Protein AF-A0A656JIP3-F1 (afdb_monomer)

Organism: NCBI:txid1194405

Structure (mmCIF, N/CA/C/O backbone):
data_AF-A0A656JIP3-F1
#
_entry.id   AF-A0A656JIP3-F1
#
loop_
_atom_site.group_PDB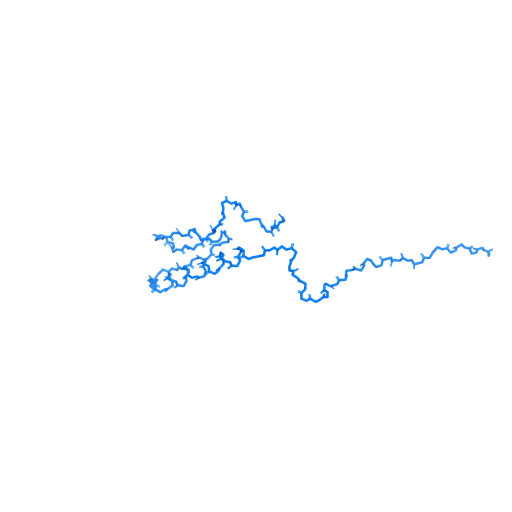
_atom_site.id
_atom_site.type_symbol
_atom_site.label_atom_id
_atom_site.label_alt_id
_atom_site.label_comp_id
_atom_site.label_asym_id
_atom_site.label_entity_id
_atom_site.label_seq_id
_atom_site.pdbx_PDB_ins_code
_atom_site.Cartn_x
_atom_site.Cartn_y
_atom_site.Cartn_z
_atom_site.occupancy
_atom_site.B_iso_or_equiv
_atom_site.auth_seq_id
_atom_site.auth_comp_id
_atom_site.auth_asym_id
_atom_site.auth_atom_id
_atom_site.pdbx_PDB_model_num
ATOM 1 N N . MET A 1 1 ? 5.324 -32.372 -69.425 1.00 46.47 1 MET A N 1
ATOM 2 C CA . MET A 1 1 ? 6.630 -32.150 -68.768 1.00 46.47 1 MET A CA 1
ATOM 3 C C . MET A 1 1 ? 7.071 -30.710 -68.979 1.00 46.47 1 MET A C 1
ATOM 5 O O . MET A 1 1 ? 7.531 -30.387 -70.065 1.00 46.47 1 MET A O 1
ATOM 9 N N . ARG A 1 2 ? 6.889 -29.862 -67.961 1.00 41.56 2 ARG A N 1
ATOM 10 C CA . ARG A 1 2 ? 7.670 -28.644 -67.691 1.00 41.56 2 ARG A CA 1
ATOM 11 C C . ARG A 1 2 ? 7.632 -28.443 -66.173 1.00 41.56 2 ARG A C 1
ATOM 13 O O . ARG A 1 2 ? 6.550 -28.294 -65.617 1.00 41.56 2 ARG A O 1
ATOM 20 N N . ASN A 1 3 ? 8.800 -28.531 -65.541 1.00 42.12 3 ASN A N 1
ATOM 21 C CA . ASN A 1 3 ? 9.032 -28.109 -64.165 1.00 42.12 3 ASN A CA 1
ATOM 22 C C . ASN A 1 3 ? 8.936 -26.584 -64.102 1.00 42.12 3 ASN A C 1
ATOM 24 O O . ASN A 1 3 ? 9.625 -25.909 -64.866 1.00 42.12 3 ASN A O 1
ATOM 28 N N . ILE A 1 4 ? 8.161 -26.063 -63.156 1.00 56.03 4 ILE A N 1
ATOM 29 C CA . ILE A 1 4 ? 8.401 -24.748 -62.566 1.00 56.03 4 ILE A CA 1
ATOM 30 C C . ILE A 1 4 ? 8.329 -24.986 -61.062 1.00 56.03 4 ILE A C 1
ATOM 32 O O . ILE A 1 4 ? 7.261 -25.268 -60.524 1.00 56.03 4 ILE A O 1
ATOM 36 N N . GLY A 1 5 ? 9.503 -25.002 -60.434 1.00 48.91 5 GLY A N 1
ATOM 37 C CA . GLY A 1 5 ? 9.619 -24.955 -58.988 1.00 48.91 5 GLY A CA 1
ATOM 38 C C . GLY A 1 5 ? 9.194 -23.581 -58.491 1.00 48.91 5 GLY A C 1
ATOM 39 O O . GLY A 1 5 ? 9.444 -22.575 -59.152 1.00 48.91 5 GLY A O 1
ATOM 40 N N . MET A 1 6 ? 8.546 -23.563 -57.337 1.00 46.53 6 MET A N 1
ATOM 41 C CA . MET A 1 6 ? 8.607 -22.437 -56.422 1.00 46.53 6 MET A CA 1
ATOM 42 C C . MET A 1 6 ? 8.627 -23.033 -55.027 1.00 46.53 6 MET A C 1
ATOM 44 O O . MET A 1 6 ? 7.746 -23.805 -54.642 1.00 46.53 6 MET A O 1
ATOM 48 N N . ASP A 1 7 ? 9.741 -22.761 -54.375 1.00 46.16 7 ASP A N 1
ATOM 49 C CA . ASP A 1 7 ? 10.223 -23.416 -53.187 1.00 46.16 7 ASP A CA 1
ATOM 50 C C . ASP A 1 7 ? 9.322 -23.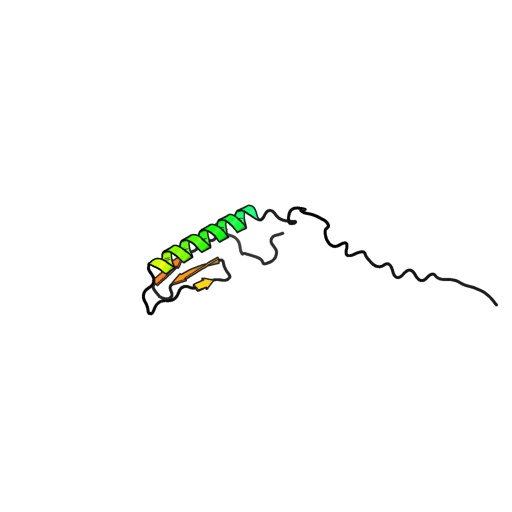169 -51.978 1.00 46.16 7 ASP A C 1
ATOM 52 O O . ASP A 1 7 ? 8.731 -22.108 -51.772 1.00 46.16 7 ASP A O 1
ATOM 56 N N . MET A 1 8 ? 9.225 -24.223 -51.181 1.00 55.25 8 MET A N 1
ATOM 57 C CA . MET A 1 8 ? 8.661 -24.230 -49.850 1.00 55.25 8 MET A CA 1
ATOM 58 C C . MET A 1 8 ? 9.656 -23.536 -48.913 1.00 55.25 8 MET A C 1
ATOM 60 O O . MET A 1 8 ? 10.518 -24.191 -48.342 1.00 55.25 8 MET A O 1
ATOM 64 N N . GLU A 1 9 ? 9.529 -22.225 -48.735 1.00 44.94 9 GLU A N 1
ATOM 65 C CA . GLU A 1 9 ? 10.136 -21.514 -47.605 1.00 44.94 9 GLU A CA 1
ATOM 66 C C . GLU A 1 9 ? 9.035 -20.796 -46.833 1.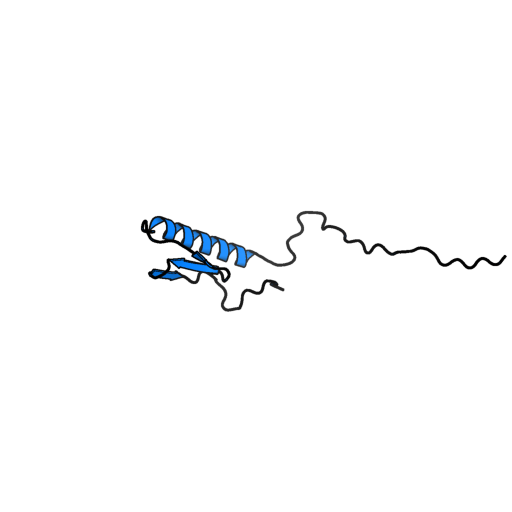00 44.94 9 GLU A C 1
ATOM 68 O O . GLU A 1 9 ? 8.812 -19.590 -46.925 1.00 44.94 9 GLU A O 1
ATOM 73 N N . THR A 1 10 ? 8.310 -21.583 -46.038 1.00 52.09 10 THR A N 1
ATOM 74 C CA . THR A 1 10 ? 7.641 -21.049 -44.857 1.00 52.09 10 THR A CA 1
ATOM 75 C C . THR A 1 10 ? 8.749 -20.575 -43.923 1.00 52.09 10 THR A C 1
ATOM 77 O O . THR A 1 10 ? 9.273 -21.360 -43.133 1.00 52.09 10 THR A O 1
ATOM 80 N N . THR A 1 11 ? 9.152 -19.311 -44.049 1.00 45.03 11 THR A N 1
ATOM 81 C CA . THR A 1 11 ? 10.040 -18.653 -43.092 1.00 45.03 11 THR A CA 1
ATOM 82 C C . THR A 1 11 ? 9.380 -18.733 -41.720 1.00 45.03 11 THR A C 1
ATOM 84 O O . THR A 1 11 ? 8.461 -17.978 -41.405 1.00 45.03 11 THR A O 1
ATOM 87 N N . GLN A 1 12 ? 9.832 -19.688 -40.908 1.00 48.97 12 GLN A N 1
ATOM 88 C CA . GLN A 1 12 ? 9.700 -19.623 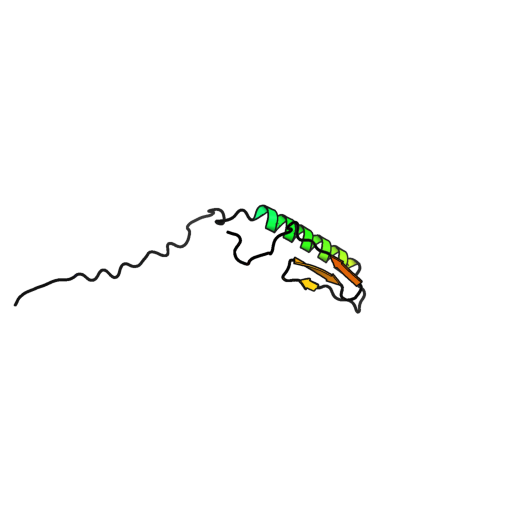-39.463 1.00 48.97 12 GLN A CA 1
ATOM 89 C C . GLN A 1 12 ? 10.430 -18.354 -39.027 1.00 48.97 12 GLN A C 1
ATOM 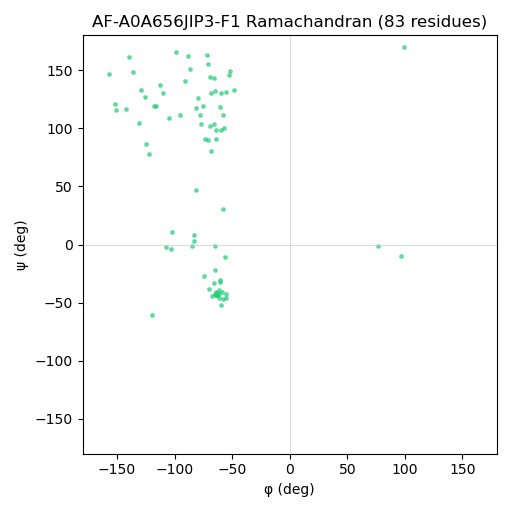91 O O . GLN A 1 12 ? 11.657 -18.341 -38.933 1.00 48.97 12 GLN A O 1
ATOM 96 N N . SER A 1 13 ? 9.679 -17.274 -38.800 1.00 47.03 13 SER A N 1
ATOM 97 C CA . SER A 1 13 ? 10.177 -16.168 -37.992 1.00 47.03 13 SER A CA 1
ATOM 98 C C . SER A 1 13 ? 10.533 -16.753 -36.635 1.00 47.03 13 SER A C 1
ATOM 100 O O . SER A 1 13 ? 9.683 -17.271 -35.914 1.00 47.03 13 SER A O 1
ATOM 102 N N . GLN A 1 14 ? 11.832 -16.766 -36.373 1.00 50.16 14 GLN A N 1
ATOM 103 C CA . GLN A 1 14 ? 12.435 -17.255 -35.154 1.00 50.16 14 GLN A CA 1
ATOM 104 C C . GLN A 1 14 ? 11.960 -16.372 -33.998 1.00 50.16 14 GLN A C 1
ATOM 106 O O . GLN A 1 14 ? 12.536 -15.313 -33.758 1.00 50.16 14 GLN A O 1
ATOM 111 N N . ASP A 1 15 ? 10.949 -16.821 -33.256 1.00 53.19 15 ASP A N 1
ATOM 112 C CA . ASP A 1 15 ? 10.821 -16.446 -31.848 1.00 53.19 15 ASP A CA 1
ATOM 113 C C . ASP A 1 15 ? 11.980 -17.120 -31.108 1.00 53.19 15 ASP A C 1
ATOM 115 O O . ASP A 1 15 ? 11.873 -18.208 -30.536 1.00 53.19 15 ASP A O 1
ATOM 119 N N . ALA A 1 16 ? 13.152 -16.494 -31.207 1.00 52.91 16 ALA A N 1
ATOM 120 C CA . ALA A 1 16 ? 14.271 -16.802 -30.347 1.00 52.91 16 ALA A CA 1
ATOM 121 C C . ALA A 1 16 ? 13.855 -16.398 -28.930 1.00 52.91 16 ALA A C 1
ATOM 123 O O . ALA A 1 16 ? 13.820 -15.215 -28.592 1.00 52.91 16 ALA A O 1
ATOM 124 N N . ALA A 1 17 ? 13.518 -17.391 -28.106 1.00 61.69 17 ALA A N 1
ATOM 125 C CA . ALA A 1 17 ? 13.429 -17.204 -26.667 1.00 61.69 17 ALA A CA 1
ATOM 126 C C . ALA A 1 17 ? 14.708 -16.488 -26.193 1.00 61.69 17 ALA A C 1
ATOM 128 O O . ALA A 1 17 ? 15.801 -16.893 -26.609 1.00 61.69 17 ALA A O 1
ATOM 129 N N . PRO A 1 18 ? 14.615 -15.430 -25.367 1.00 57.88 18 PRO A N 1
ATOM 130 C CA . PRO A 1 18 ? 15.806 -14.740 -24.910 1.00 57.88 18 PRO A CA 1
ATOM 131 C C . PRO A 1 18 ? 16.677 -15.725 -24.124 1.00 57.88 18 PRO A C 1
ATOM 133 O O . PRO A 1 18 ? 16.266 -16.310 -23.123 1.00 57.88 18 PRO A O 1
ATOM 136 N N . VAL A 1 19 ? 17.881 -15.943 -24.647 1.00 65.12 19 VAL A N 1
ATOM 137 C CA . VAL A 1 19 ? 18.948 -16.715 -24.020 1.00 65.12 19 VAL A CA 1
ATOM 138 C C . VAL A 1 19 ? 19.659 -15.799 -23.022 1.00 65.12 19 VAL A C 1
ATOM 140 O O . VAL A 1 19 ? 20.289 -14.825 -23.426 1.00 65.12 19 VAL A O 1
ATOM 143 N N . GLY A 1 20 ? 19.611 -16.154 -21.737 1.00 65.50 20 GLY A N 1
ATOM 144 C CA . GLY A 1 20 ? 20.508 -15.641 -20.692 1.00 65.50 20 GLY A CA 1
ATOM 145 C C . GLY A 1 20 ? 19.952 -14.522 -19.807 1.00 65.50 20 GLY A C 1
ATOM 146 O O . GLY A 1 20 ? 18.907 -13.951 -20.103 1.00 65.50 20 GLY A O 1
ATOM 147 N N . ASP A 1 21 ? 20.703 -14.224 -18.734 1.00 68.75 21 ASP A N 1
ATOM 148 C CA . ASP A 1 21 ? 20.540 -13.158 -17.715 1.00 68.75 21 ASP A CA 1
ATOM 149 C C . ASP A 1 21 ? 20.513 -11.719 -18.293 1.00 68.75 21 ASP A C 1
ATOM 151 O O . ASP A 1 21 ? 20.971 -10.759 -17.669 1.00 68.75 21 ASP A O 1
ATOM 155 N N . ALA A 1 22 ? 20.026 -11.539 -19.520 1.00 72.56 22 ALA A N 1
ATOM 156 C CA . ALA A 1 22 ? 19.844 -10.234 -20.119 1.00 72.56 22 ALA A CA 1
ATOM 157 C C . ALA A 1 22 ? 18.876 -9.412 -19.246 1.00 72.56 22 ALA A C 1
ATOM 159 O O . ALA A 1 22 ? 17.804 -9.913 -18.889 1.00 72.56 22 ALA A O 1
ATOM 160 N N . PRO A 1 23 ? 19.232 -8.162 -18.891 1.00 70.19 23 PRO A N 1
ATOM 161 C CA . PRO A 1 23 ? 18.342 -7.278 -18.157 1.00 70.19 23 PRO A CA 1
AT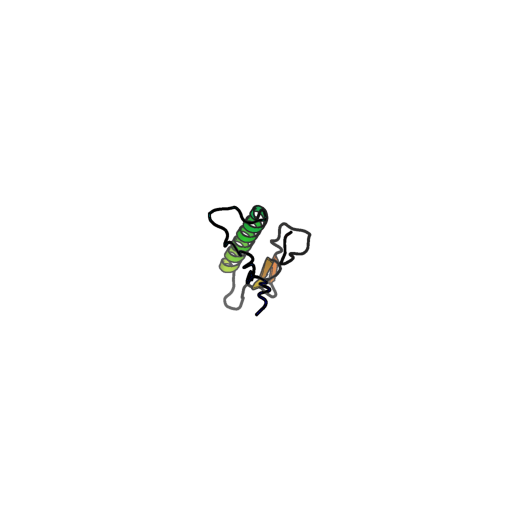OM 162 C C . PRO A 1 23 ? 16.990 -7.165 -18.858 1.00 70.19 23 PRO A C 1
ATOM 164 O O . PRO A 1 23 ? 16.919 -7.172 -20.091 1.00 70.19 23 PRO A O 1
ATOM 167 N N . LEU A 1 24 ? 15.925 -7.025 -18.067 1.00 67.94 24 LEU A N 1
ATOM 168 C CA . LEU A 1 24 ? 14.610 -6.691 -18.603 1.00 67.94 24 LEU A CA 1
ATOM 169 C C . LEU A 1 24 ? 14.720 -5.444 -19.498 1.00 67.94 24 LEU A C 1
ATOM 171 O O . LEU A 1 24 ? 15.550 -4.571 -19.233 1.00 67.94 24 LEU A O 1
ATOM 175 N N . PRO A 1 25 ? 13.876 -5.326 -20.538 1.00 75.44 25 PRO A N 1
ATOM 176 C CA . PRO A 1 25 ? 13.951 -4.223 -21.497 1.00 75.44 25 PRO A CA 1
ATOM 177 C C . PRO A 1 25 ? 13.658 -2.838 -20.887 1.00 75.44 25 PRO A C 1
ATOM 179 O O . PRO A 1 25 ? 13.731 -1.840 -21.59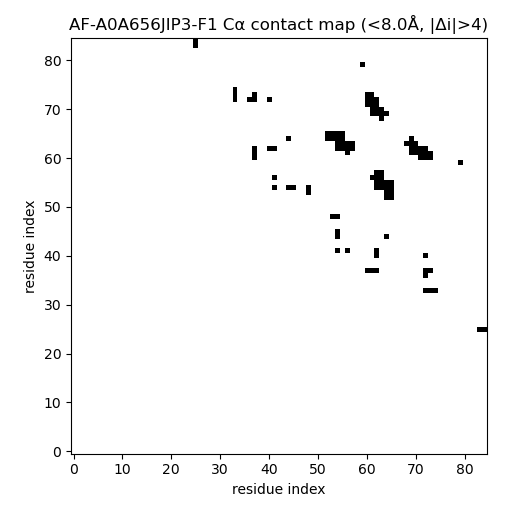6 1.00 75.44 25 PRO A O 1
ATOM 182 N N . PHE A 1 26 ? 13.348 -2.764 -19.590 1.00 72.50 26 PHE A N 1
ATOM 183 C CA . PHE A 1 26 ? 13.117 -1.538 -18.835 1.00 72.50 26 PHE A CA 1
ATOM 184 C C . PHE A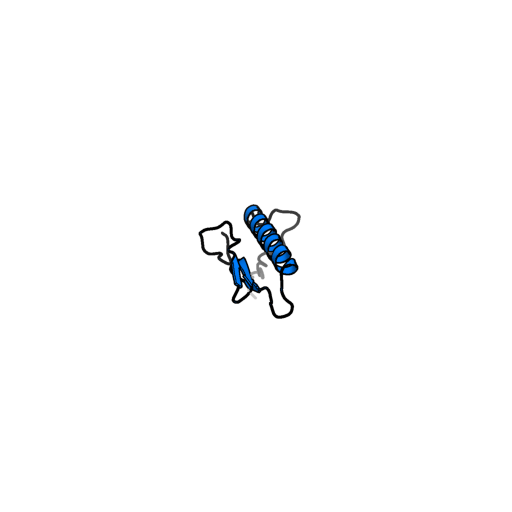 1 26 ? 13.814 -1.596 -17.463 1.00 72.50 26 PHE A C 1
ATOM 186 O O . PHE A 1 26 ? 13.936 -2.661 -16.852 1.00 72.50 26 PHE A O 1
ATOM 193 N N . ASP A 1 27 ? 14.250 -0.437 -16.954 1.00 79.06 27 ASP A N 1
ATOM 194 C CA . ASP A 1 27 ? 14.815 -0.316 -15.604 1.00 79.06 27 ASP A CA 1
ATOM 195 C C . ASP A 1 27 ? 13.698 -0.337 -14.549 1.00 79.06 27 ASP A C 1
ATOM 197 O O . ASP A 1 27 ? 12.990 0.646 -14.324 1.00 79.06 27 ASP A O 1
ATOM 201 N N . ALA A 1 28 ? 13.553 -1.476 -13.872 1.00 78.19 28 ALA A N 1
ATOM 202 C CA . ALA A 1 28 ? 12.545 -1.684 -12.836 1.00 78.19 28 ALA A CA 1
ATOM 203 C C . ALA A 1 28 ? 12.953 -1.152 -11.446 1.00 78.19 28 ALA A C 1
ATOM 205 O O . ALA A 1 28 ? 12.201 -1.332 -10.485 1.00 78.19 28 ALA A O 1
ATOM 206 N N . THR A 1 29 ? 14.119 -0.513 -11.283 1.00 82.50 29 THR A N 1
ATOM 207 C CA . THR A 1 29 ? 14.660 -0.140 -9.959 1.00 82.50 29 THR A CA 1
ATOM 208 C C . THR A 1 29 ? 13.688 0.707 -9.135 1.00 82.50 29 THR A C 1
ATOM 210 O O . THR A 1 29 ? 13.521 0.477 -7.935 1.00 82.50 29 THR A O 1
ATOM 213 N N . LEU A 1 30 ? 13.026 1.687 -9.757 1.00 78.62 30 LEU A N 1
ATOM 214 C CA . LEU A 1 30 ? 12.055 2.541 -9.063 1.00 78.62 30 LEU A CA 1
ATOM 215 C C . LEU A 1 30 ? 10.777 1.783 -8.694 1.00 78.62 30 LEU A C 1
ATOM 217 O O . LEU A 1 30 ? 10.271 1.963 -7.587 1.00 78.62 30 LEU A O 1
ATOM 221 N N . LEU A 1 31 ? 10.311 0.890 -9.570 1.00 78.25 31 LEU A N 1
ATOM 222 C CA . LEU A 1 31 ? 9.174 0.018 -9.286 1.00 78.25 31 LEU A CA 1
ATOM 223 C C . LEU A 1 31 ? 9.473 -0.892 -8.088 1.00 78.25 31 LEU A C 1
ATOM 225 O O . LEU A 1 31 ? 8.673 -0.968 -7.162 1.00 78.25 31 LEU A O 1
ATOM 229 N N . PHE A 1 32 ? 10.655 -1.513 -8.041 1.00 81.94 32 PHE A N 1
ATOM 230 C CA . PHE A 1 32 ? 11.063 -2.340 -6.902 1.00 81.94 32 PHE A CA 1
ATOM 231 C C . PHE A 1 32 ? 11.137 -1.551 -5.591 1.00 81.94 32 PHE A C 1
ATOM 233 O O . PHE A 1 32 ? 10.732 -2.072 -4.553 1.00 81.94 32 PHE A O 1
ATOM 240 N N . LYS A 1 33 ? 11.615 -0.301 -5.618 1.00 82.44 33 LYS A N 1
ATOM 241 C CA . LYS A 1 33 ? 11.609 0.573 -4.432 1.00 82.44 33 LYS A CA 1
ATOM 242 C C . LYS A 1 33 ? 10.185 0.888 -3.967 1.00 82.44 33 LYS A C 1
ATOM 244 O O . LYS A 1 33 ? 9.920 0.814 -2.770 1.00 82.44 33 LYS A O 1
ATOM 249 N N . ALA A 1 34 ? 9.277 1.194 -4.895 1.00 82.38 34 ALA A N 1
ATOM 250 C CA . ALA A 1 34 ? 7.873 1.447 -4.576 1.00 82.38 34 ALA A CA 1
ATOM 251 C C . ALA A 1 34 ? 7.187 0.198 -3.995 1.00 82.38 34 ALA A C 1
ATOM 253 O O . ALA A 1 34 ? 6.512 0.297 -2.976 1.00 82.38 34 ALA A O 1
ATOM 254 N N . LEU A 1 35 ? 7.432 -0.986 -4.569 1.00 86.94 35 LEU A N 1
A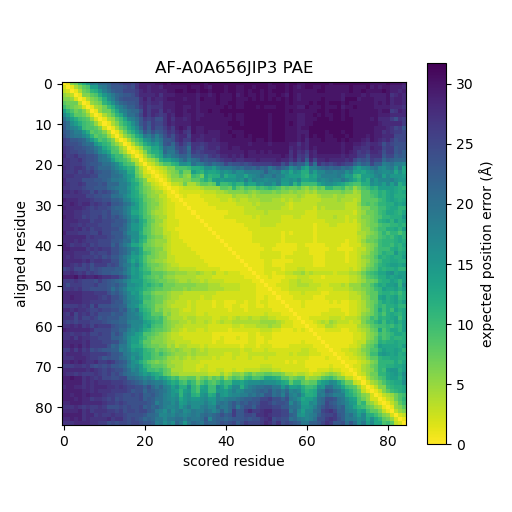TOM 255 C CA . LEU A 1 35 ? 6.897 -2.255 -4.063 1.00 86.94 35 LEU A CA 1
ATOM 256 C C . LEU A 1 35 ? 7.427 -2.601 -2.665 1.00 86.94 35 LEU A C 1
ATOM 258 O O . LEU A 1 35 ? 6.665 -3.049 -1.812 1.00 86.94 35 LEU A O 1
ATOM 262 N N . GLN A 1 36 ? 8.719 -2.372 -2.403 1.00 90.44 36 GLN A N 1
ATOM 263 C CA . GLN A 1 36 ? 9.295 -2.558 -1.066 1.00 90.44 36 GLN A CA 1
ATOM 264 C C . GLN A 1 36 ? 8.635 -1.633 -0.039 1.00 90.44 36 GLN A C 1
ATOM 266 O O . GLN A 1 36 ? 8.320 -2.072 1.065 1.00 90.44 36 GLN A O 1
ATOM 271 N N . TYR A 1 37 ? 8.400 -0.371 -0.407 1.00 90.50 37 TYR A N 1
ATOM 272 C CA . TYR A 1 37 ? 7.729 0.582 0.471 1.00 90.50 37 TYR A CA 1
ATOM 273 C C . TYR A 1 37 ? 6.254 0.218 0.704 1.00 90.50 37 TYR A C 1
ATOM 275 O O . TYR A 1 37 ? 5.817 0.201 1.852 1.00 90.50 37 TYR A O 1
ATOM 283 N N . GLN A 1 38 ? 5.515 -0.166 -0.346 1.00 92.00 38 GLN A N 1
ATOM 284 C CA . GLN A 1 38 ? 4.137 -0.663 -0.232 1.00 92.00 38 GLN A CA 1
ATOM 285 C C . GLN A 1 38 ? 4.047 -1.851 0.731 1.00 92.00 38 GLN A C 1
ATOM 287 O O . GLN A 1 38 ? 3.175 -1.877 1.599 1.00 92.00 38 GLN A O 1
ATOM 292 N N . LEU A 1 39 ? 4.964 -2.816 0.606 1.00 94.31 39 LEU A N 1
ATOM 293 C CA . LEU A 1 39 ? 5.014 -3.975 1.491 1.00 94.31 39 LEU A CA 1
ATOM 294 C C . LEU A 1 39 ? 5.300 -3.571 2.942 1.00 94.31 39 LEU A C 1
ATOM 296 O O . LEU A 1 39 ? 4.647 -4.086 3.846 1.00 94.31 39 LEU A O 1
ATOM 300 N N . LEU A 1 40 ? 6.249 -2.658 3.168 1.00 95.31 40 LEU A N 1
ATOM 301 C CA . LEU A 1 40 ? 6.586 -2.185 4.511 1.00 95.31 40 LEU A CA 1
ATOM 302 C C . LEU A 1 40 ? 5.370 -1.549 5.197 1.00 95.31 40 LEU A C 1
ATOM 304 O O . LEU A 1 40 ? 5.001 -1.977 6.287 1.00 95.31 40 LEU A O 1
ATOM 308 N N . VAL A 1 41 ? 4.712 -0.596 4.530 1.00 94.56 41 VAL A N 1
ATOM 309 C CA . VAL A 1 41 ? 3.508 0.075 5.053 1.00 94.56 41 VAL A CA 1
ATOM 310 C C . VAL A 1 41 ? 2.395 -0.936 5.330 1.00 94.56 41 VAL A C 1
ATOM 312 O O . VAL A 1 41 ? 1.726 -0.866 6.360 1.00 94.56 41 VAL A O 1
ATOM 315 N N . ALA A 1 42 ? 2.210 -1.913 4.440 1.00 96.62 42 ALA A N 1
ATOM 316 C CA . ALA A 1 42 ? 1.204 -2.946 4.633 1.00 96.62 42 ALA A CA 1
ATOM 317 C C . ALA A 1 42 ? 1.482 -3.815 5.866 1.00 96.62 42 ALA A C 1
ATOM 319 O O . ALA A 1 42 ? 0.557 -4.110 6.622 1.00 96.62 42 ALA A O 1
ATOM 320 N N . VAL A 1 43 ? 2.740 -4.200 6.097 1.00 97.56 43 VAL A N 1
ATOM 321 C CA . VAL A 1 43 ? 3.143 -4.963 7.290 1.00 97.56 43 VAL A CA 1
ATOM 322 C C . VAL A 1 43 ? 2.941 -4.144 8.564 1.00 97.56 43 VAL A C 1
ATOM 324 O O . VAL A 1 43 ? 2.421 -4.678 9.542 1.00 97.56 43 VAL A O 1
ATOM 327 N N . GLU A 1 44 ? 3.290 -2.857 8.554 1.00 95.94 44 GLU A N 1
ATOM 328 C CA . GLU A 1 44 ? 3.053 -1.961 9.692 1.00 95.94 44 GLU A CA 1
ATOM 329 C C . GLU A 1 44 ? 1.562 -1.897 10.046 1.00 95.94 44 GLU A C 1
ATOM 331 O O . GLU A 1 44 ? 1.192 -2.111 11.199 1.00 95.94 44 GLU A O 1
ATOM 336 N N . TYR A 1 45 ? 0.682 -1.722 9.059 1.00 97.00 45 TYR A N 1
ATOM 337 C CA . TYR A 1 45 ? -0.761 -1.726 9.311 1.00 97.00 45 TYR A CA 1
ATOM 338 C C . TYR A 1 45 ? -1.287 -3.083 9.770 1.00 97.00 45 TYR A C 1
ATOM 340 O O . TYR A 1 45 ? -2.190 -3.119 10.604 1.00 97.00 45 TYR A O 1
ATOM 348 N N . CYS A 1 46 ? -0.707 -4.193 9.305 1.00 96.69 46 CYS A N 1
ATOM 349 C CA . CYS A 1 46 ? -1.059 -5.523 9.805 1.00 96.69 46 CYS A CA 1
ATOM 350 C C . CYS A 1 46 ? -0.786 -5.693 11.306 1.00 96.69 46 CYS A C 1
ATOM 352 O O . CYS A 1 46 ? -1.501 -6.448 11.962 1.00 96.69 46 CYS A O 1
ATOM 354 N N . HIS A 1 47 ? 0.214 -5.005 11.863 1.00 97.06 47 HIS A N 1
ATOM 355 C CA . HIS A 1 47 ? 0.493 -5.056 13.301 1.00 97.06 47 HIS A CA 1
ATOM 356 C C . HIS A 1 47 ? -0.512 -4.261 14.146 1.00 97.06 47 HIS A C 1
ATOM 358 O O . HIS A 1 47 ? -0.761 -4.636 15.291 1.00 97.06 47 HIS A O 1
ATOM 364 N N . ASP A 1 48 ? -1.118 -3.224 13.568 1.00 95.19 48 ASP A N 1
ATOM 365 C CA . ASP A 1 48 ? -2.049 -2.311 14.244 1.00 95.19 48 ASP A CA 1
ATOM 366 C C . ASP A 1 48 ? -3.528 -2.595 13.917 1.00 95.19 48 ASP A C 1
ATOM 368 O O . ASP A 1 48 ? -4.406 -1.769 14.195 1.00 95.19 48 ASP A O 1
ATOM 372 N N . LEU A 1 49 ? -3.798 -3.729 13.271 1.00 96.81 49 LEU A N 1
ATOM 373 C CA . LEU A 1 49 ? -5.104 -4.115 12.749 1.00 96.81 49 LEU A CA 1
ATOM 374 C C . LEU A 1 49 ? -5.994 -4.673 13.867 1.00 96.81 49 LEU A C 1
ATOM 376 O O . LEU A 1 49 ? -5.615 -5.612 14.577 1.00 96.81 49 LEU A O 1
ATOM 380 N N . ALA A 1 50 ? -7.195 -4.113 14.021 1.00 96.50 50 ALA A N 1
ATOM 381 C CA . ALA A 1 50 ? -8.199 -4.683 14.913 1.00 96.50 50 ALA A CA 1
ATOM 382 C C . ALA A 1 50 ? -8.793 -5.981 14.332 1.00 96.50 50 ALA A C 1
ATOM 384 O O . ALA A 1 50 ? -8.678 -6.274 13.144 1.00 96.50 50 ALA A O 1
ATOM 385 N N . SER A 1 51 ? -9.444 -6.785 15.177 1.00 95.69 51 SER A N 1
ATOM 386 C CA . SER A 1 51 ? -9.963 -8.111 14.793 1.00 95.69 51 SER A CA 1
ATOM 387 C C . SER A 1 51 ? -11.072 -8.072 13.733 1.00 95.69 51 SER A C 1
ATOM 389 O O . SER A 1 51 ? -11.334 -9.085 13.088 1.00 95.69 51 SER A O 1
ATOM 391 N N . ASP A 1 52 ? -11.745 -6.935 13.598 1.00 96.62 52 ASP A N 1
ATOM 392 C CA . ASP A 1 52 ? -12.828 -6.655 12.654 1.00 96.62 52 ASP A CA 1
ATOM 393 C C . ASP A 1 52 ? -12.382 -5.803 11.455 1.00 96.62 52 ASP A C 1
ATOM 395 O O . ASP A 1 52 ? -13.166 -5.570 10.534 1.00 96.62 52 ASP A O 1
ATOM 399 N N . GLU A 1 53 ? -11.125 -5.362 11.440 1.00 97.50 53 GLU A N 1
ATOM 400 C CA . GLU A 1 53 ? -10.544 -4.621 10.331 1.00 97.50 53 GLU A CA 1
ATOM 401 C C . GLU A 1 53 ? -9.933 -5.575 9.289 1.00 97.50 53 GLU A C 1
ATOM 403 O O . GLU A 1 53 ? -9.636 -6.747 9.538 1.00 97.50 53 GLU A O 1
ATOM 408 N N . CYS A 1 54 ? -9.717 -5.053 8.083 1.00 96.88 54 CYS A N 1
ATOM 409 C CA . CYS A 1 54 ? -8.915 -5.718 7.061 1.00 96.88 54 CYS A CA 1
ATOM 410 C C . CYS A 1 54 ? -8.044 -4.696 6.328 1.00 96.88 54 CYS A C 1
ATOM 412 O O . CYS A 1 54 ? -8.317 -3.497 6.366 1.00 96.88 54 CYS A O 1
ATOM 414 N N . LEU A 1 55 ? -6.999 -5.176 5.658 1.00 98.06 55 LEU A N 1
ATOM 415 C CA . LEU A 1 55 ? -6.118 -4.352 4.837 1.00 98.06 55 LEU A CA 1
ATOM 416 C C . LEU A 1 55 ? -6.264 -4.714 3.365 1.00 98.06 55 LEU A C 1
ATOM 418 O O . LEU A 1 55 ? -6.328 -5.890 3.004 1.00 98.06 55 LEU A O 1
ATOM 422 N N . TRP A 1 56 ? -6.308 -3.691 2.520 1.00 97.44 56 TRP A N 1
ATOM 423 C CA . TRP A 1 56 ? -6.355 -3.803 1.071 1.00 97.44 56 TRP A CA 1
ATOM 424 C C . TRP A 1 56 ? -5.028 -3.339 0.480 1.00 97.44 56 TRP A C 1
ATOM 426 O O . TRP A 1 56 ? -4.538 -2.252 0.788 1.00 97.44 56 TRP A O 1
ATOM 436 N N . LEU A 1 57 ? -4.475 -4.176 -0.395 1.00 94.88 57 LEU A N 1
ATOM 437 C CA . LEU A 1 57 ? -3.454 -3.778 -1.353 1.00 94.88 57 LEU A CA 1
ATOM 438 C C . LEU A 1 57 ? -4.169 -3.455 -2.660 1.00 94.88 57 LEU A C 1
ATOM 440 O O . LEU A 1 57 ? -4.751 -4.342 -3.289 1.00 94.88 57 LEU A O 1
ATOM 444 N N . GLU A 1 58 ? -4.174 -2.185 -3.041 1.00 91.69 58 GLU A N 1
ATOM 445 C CA . GLU A 1 58 ? -4.911 -1.731 -4.212 1.00 91.69 58 GLU A CA 1
ATOM 446 C C . GLU A 1 58 ? -4.085 -1.872 -5.493 1.00 91.69 58 GLU A C 1
ATOM 448 O O . GLU A 1 58 ? -2.859 -1.752 -5.495 1.00 91.69 58 GLU A O 1
ATOM 453 N N . VAL A 1 59 ? -4.775 -2.078 -6.620 1.00 84.94 59 VAL A N 1
ATOM 454 C CA . VAL A 1 59 ? -4.143 -2.273 -7.939 1.00 84.94 59 VAL A CA 1
ATOM 455 C C . VAL A 1 59 ? -3.304 -1.058 -8.344 1.00 84.94 59 VAL A C 1
ATOM 457 O O . VAL A 1 59 ? -2.273 -1.205 -8.991 1.00 84.94 59 VAL A O 1
ATOM 460 N N . MET A 1 60 ? -3.715 0.143 -7.930 1.00 82.75 60 MET A N 1
ATOM 461 C CA . MET A 1 60 ? -2.985 1.386 -8.201 1.00 82.75 60 MET A CA 1
ATOM 462 C C . MET A 1 60 ? -1.844 1.643 -7.207 1.00 82.75 60 MET A C 1
ATOM 464 O O . MET A 1 60 ? -1.257 2.722 -7.221 1.00 82.75 60 MET A O 1
ATOM 468 N N . GLY A 1 61 ? -1.526 0.679 -6.343 1.00 85.25 61 GLY A N 1
ATOM 469 C CA . GLY A 1 61 ? -0.405 0.733 -5.414 1.00 85.25 61 GLY A CA 1
ATOM 470 C C . GLY A 1 61 ? -0.764 1.196 -4.008 1.00 85.25 61 GLY A C 1
ATOM 471 O O . GLY A 1 61 ? 0.075 1.059 -3.135 1.00 85.25 61 GLY A O 1
ATOM 472 N N . ASP A 1 62 ? -1.971 1.698 -3.749 1.00 90.62 62 ASP A N 1
ATOM 473 C CA . ASP A 1 62 ? -2.330 2.220 -2.424 1.00 90.62 62 ASP A CA 1
ATOM 474 C C . ASP A 1 62 ? -2.481 1.107 -1.376 1.00 90.62 62 ASP A C 1
ATOM 476 O O . ASP A 1 62 ? -2.747 -0.057 -1.699 1.00 90.62 62 ASP A O 1
ATOM 480 N N . VAL A 1 63 ? -2.289 1.476 -0.108 1.00 95.44 63 VAL A N 1
ATOM 481 C CA . VAL A 1 63 ? -2.506 0.594 1.044 1.00 95.44 63 VAL A CA 1
ATOM 482 C C . VAL A 1 63 ? -3.609 1.184 1.908 1.00 95.44 63 VAL A C 1
ATOM 484 O O . VAL A 1 63 ? -3.463 2.291 2.433 1.00 95.44 63 VAL A O 1
ATOM 487 N N . THR A 1 64 ? -4.697 0.438 2.079 1.00 97.25 64 THR A N 1
ATOM 488 C CA . THR A 1 64 ? -5.924 0.959 2.694 1.00 97.25 64 THR A CA 1
ATOM 489 C C . THR A 1 64 ? -6.416 0.060 3.815 1.00 97.25 64 THR A C 1
ATOM 491 O O . THR A 1 64 ? -6.548 -1.148 3.641 1.00 97.25 64 THR A O 1
ATOM 494 N N . VAL A 1 65 ? -6.750 0.663 4.956 1.00 97.81 65 VAL A N 1
ATOM 495 C CA . VAL A 1 65 ? -7.604 0.062 5.989 1.00 97.81 65 VAL A CA 1
ATOM 496 C C . VAL A 1 65 ? -8.970 0.747 5.879 1.00 97.81 65 VAL A C 1
ATOM 498 O O . VAL A 1 65 ? -9.075 1.942 6.193 1.00 97.81 65 VAL A O 1
ATOM 501 N N . PRO A 1 66 ? -10.016 0.054 5.386 1.00 97.44 66 PRO A N 1
ATOM 502 C CA . PRO A 1 66 ? -11.301 0.673 5.084 1.00 97.44 66 PRO A CA 1
ATOM 503 C C . PRO A 1 66 ? -11.895 1.407 6.285 1.00 97.44 66 PRO A C 1
ATOM 505 O O . PRO A 1 66 ? -11.970 0.870 7.385 1.00 97.44 66 PRO A O 1
ATOM 508 N N . GLY A 1 67 ? -12.328 2.651 6.068 1.00 95.19 67 GLY A N 1
ATOM 509 C CA . GLY A 1 67 ? -12.918 3.485 7.121 1.00 95.19 67 GLY A CA 1
ATOM 510 C C . GLY A 1 67 ? -11.916 4.105 8.102 1.00 95.19 67 GLY A C 1
ATOM 511 O O . GLY A 1 67 ? -12.340 4.875 8.962 1.00 95.19 67 GLY A O 1
ATOM 512 N N . ARG A 1 68 ? -10.611 3.831 7.958 1.00 95.81 68 ARG A N 1
ATOM 513 C CA . ARG A 1 68 ? -9.558 4.350 8.843 1.00 95.81 68 ARG A CA 1
ATOM 514 C C . ARG A 1 68 ? -8.532 5.198 8.098 1.00 95.81 68 ARG A C 1
ATOM 516 O O . ARG A 1 68 ? -8.367 6.370 8.427 1.00 95.81 68 ARG A O 1
ATOM 523 N N . VAL A 1 69 ? -7.833 4.625 7.119 1.00 94.94 69 VAL A N 1
ATOM 524 C CA . VAL A 1 69 ? -6.734 5.312 6.420 1.00 94.94 69 VAL A CA 1
ATOM 525 C C . VAL A 1 69 ? -6.491 4.720 5.034 1.00 94.94 69 VAL A C 1
ATOM 527 O O . VAL A 1 69 ? -6.632 3.516 4.838 1.00 94.94 69 VAL A O 1
ATOM 530 N N . GLN A 1 70 ? -6.093 5.576 4.095 1.00 95.25 70 GLN A N 1
ATOM 531 C CA . GLN A 1 70 ? -5.536 5.200 2.799 1.00 95.25 70 GLN A CA 1
ATOM 532 C C . GLN A 1 70 ? -4.184 5.899 2.649 1.00 95.25 70 GLN A C 1
ATOM 534 O O . GLN A 1 70 ? -4.099 7.118 2.813 1.00 95.25 70 GLN A O 1
ATOM 539 N N . THR A 1 71 ? -3.147 5.125 2.345 1.00 92.38 71 THR A N 1
ATOM 540 C CA . THR A 1 71 ? -1.781 5.622 2.176 1.00 92.38 71 THR A CA 1
ATOM 541 C C . THR A 1 71 ? -1.324 5.407 0.748 1.00 92.38 71 THR A C 1
ATOM 543 O O . THR A 1 71 ? -1.226 4.276 0.267 1.00 92.38 71 THR A O 1
ATOM 546 N N . GLU A 1 72 ? -1.015 6.518 0.085 1.00 88.38 72 GLU A N 1
ATOM 547 C CA . GLU A 1 72 ? -0.398 6.527 -1.232 1.00 88.38 72 GLU A CA 1
ATOM 548 C C . GLU A 1 72 ? 1.101 6.239 -1.089 1.00 88.38 72 GLU A C 1
ATOM 550 O O . GLU A 1 72 ? 1.861 7.030 -0.534 1.00 88.38 72 GLU A O 1
ATOM 555 N N . VAL A 1 73 ? 1.528 5.070 -1.565 1.00 82.00 73 VAL A N 1
ATOM 556 C CA . VAL A 1 73 ? 2.921 4.584 -1.447 1.00 82.00 73 VAL A CA 1
ATOM 557 C C . VAL A 1 73 ? 3.684 4.630 -2.771 1.00 82.00 73 VAL A C 1
ATOM 559 O O . VAL A 1 73 ? 4.874 4.319 -2.841 1.00 82.00 73 VAL A O 1
ATOM 562 N N . LYS A 1 74 ? 3.017 5.045 -3.846 1.00 71.69 74 LYS A N 1
ATOM 563 C CA . LYS A 1 74 ? 3.630 5.221 -5.159 1.00 71.69 74 LYS A CA 1
ATOM 564 C C . LYS A 1 74 ? 4.468 6.501 -5.174 1.00 71.69 74 LYS A C 1
ATOM 566 O O . LYS A 1 74 ? 3.959 7.605 -5.032 1.00 71.69 74 LYS A O 1
ATOM 571 N N . LEU A 1 75 ? 5.773 6.360 -5.415 1.00 59.31 75 LEU A N 1
ATOM 572 C CA . LEU A 1 75 ? 6.686 7.486 -5.652 1.00 59.31 75 LEU A CA 1
ATOM 573 C C . LEU A 1 75 ? 6.597 7.956 -7.116 1.00 59.31 75 LEU A C 1
ATOM 575 O O . LEU A 1 75 ? 7.607 8.063 -7.813 1.00 59.31 75 LEU A O 1
ATOM 579 N N . TYR A 1 76 ? 5.379 8.133 -7.624 1.00 53.62 76 TYR A N 1
ATOM 580 C CA . TYR A 1 76 ? 5.149 8.442 -9.030 1.00 53.62 76 TYR A CA 1
ATOM 581 C C . TYR A 1 76 ? 3.863 9.251 -9.191 1.00 53.62 76 TYR A C 1
ATOM 583 O O . TYR A 1 76 ? 2.791 8.799 -8.811 1.00 53.62 76 TYR A O 1
ATOM 591 N N . SER A 1 77 ? 3.974 10.450 -9.762 1.00 55.06 77 SER A N 1
ATOM 592 C CA . SER A 1 77 ? 2.840 11.348 -10.021 1.00 55.06 77 SER A CA 1
ATOM 593 C C . SER A 1 77 ? 2.108 11.054 -11.341 1.00 55.06 77 SER A C 1
ATOM 595 O O . SER A 1 77 ? 1.151 11.748 -11.678 1.00 55.06 77 SER A O 1
ATOM 597 N N . GLY A 1 78 ? 2.564 10.062 -12.114 1.00 53.47 78 GLY A N 1
ATOM 598 C CA . GLY A 1 78 ? 1.943 9.631 -13.369 1.00 53.47 78 GLY A CA 1
ATOM 599 C C . GLY A 1 78 ? 1.049 8.397 -13.206 1.00 53.47 78 GLY A C 1
ATOM 600 O O . GLY A 1 78 ? 1.121 7.688 -12.207 1.00 53.47 78 GLY A O 1
ATOM 601 N N . SER A 1 79 ? 0.214 8.107 -14.208 1.00 49.59 79 SER A N 1
ATOM 602 C CA . SER A 1 79 ? -0.537 6.843 -14.245 1.00 49.59 79 SER A CA 1
ATOM 603 C C . SER A 1 79 ? 0.409 5.653 -14.390 1.00 49.59 79 SER A C 1
ATOM 605 O O . SER A 1 79 ? 1.270 5.642 -15.270 1.00 49.59 79 SER A O 1
ATOM 607 N N . LEU A 1 80 ? 0.207 4.632 -13.556 1.00 51.59 80 LEU A N 1
ATOM 608 C CA . LEU A 1 80 ? 0.776 3.305 -13.762 1.00 51.59 80 LEU A CA 1
ATOM 609 C C . LEU A 1 80 ? 0.069 2.701 -14.977 1.00 51.59 80 LEU A C 1
ATOM 611 O O . LEU A 1 80 ? -1.086 2.292 -14.891 1.00 51.59 80 LEU A O 1
ATOM 615 N N . THR A 1 81 ? 0.735 2.724 -16.126 1.00 50.69 81 THR A N 1
ATOM 616 C CA . THR A 1 81 ? 0.290 1.949 -17.283 1.00 50.69 81 THR A CA 1
ATOM 617 C C . THR A 1 81 ? 0.975 0.591 -17.214 1.00 50.69 81 THR A C 1
ATOM 619 O O . THR A 1 81 ? 2.138 0.478 -16.834 1.00 50.69 81 THR A O 1
ATOM 622 N N . ASP A 1 82 ? 0.231 -0.446 -17.570 1.00 50.53 82 ASP A N 1
ATOM 623 C CA . ASP A 1 82 ? 0.676 -1.831 -17.741 1.00 50.53 82 ASP A CA 1
ATOM 624 C C . ASP A 1 82 ? 1.833 -1.981 -18.746 1.00 50.53 82 ASP A C 1
ATOM 626 O O . ASP A 1 82 ? 2.473 -3.028 -18.814 1.00 50.53 82 ASP A O 1
ATOM 630 N N . SER A 1 83 ? 2.145 -0.914 -19.484 1.00 43.59 83 SER A N 1
ATOM 631 C CA . SER A 1 83 ? 3.294 -0.790 -20.373 1.00 43.59 83 SER A CA 1
ATOM 632 C C . SER A 1 83 ? 4.122 0.441 -20.005 1.00 43.59 83 SER A C 1
ATOM 634 O O . SER A 1 83 ? 3.956 1.515 -20.575 1.00 43.59 83 SER A O 1
ATOM 636 N N . HIS A 1 84 ? 5.050 0.284 -19.063 1.00 45.47 84 HIS A N 1
ATOM 637 C CA . HIS A 1 84 ? 6.159 1.224 -18.917 1.00 45.47 84 HIS A CA 1
ATOM 638 C C . HIS A 1 84 ? 7.121 1.047 -20.107 1.00 45.47 84 HIS A C 1
ATOM 640 O O . HIS A 1 84 ? 8.025 0.213 -20.053 1.00 45.47 84 HIS A O 1
ATOM 646 N N . ALA A 1 85 ? 6.882 1.799 -21.185 1.00 43.22 85 ALA A N 1
ATOM 647 C CA . ALA A 1 85 ? 7.831 2.045 -22.273 1.00 43.22 85 ALA A CA 1
ATOM 648 C C . ALA A 1 85 ? 8.466 3.433 -22.122 1.00 43.22 85 ALA A C 1
ATOM 650 O O . ALA A 1 85 ? 7.747 4.362 -21.682 1.00 43.22 85 ALA A O 1
#

Solvent-accessible surface area (backbone atoms only — not comparable to full-atom values): 5886 Å² total; per-residue (Å²): 143,80,90,77,87,78,81,92,71,83,76,74,77,77,82,70,72,85,81,71,94,66,76,69,100,55,88,53,66,67,60,52,53,30,51,52,47,35,51,50,54,48,54,56,49,63,74,74,54,55,95,89,59,62,80,44,81,43,95,88,45,33,40,30,34,83,99,78,50,74,45,84,41,58,91,57,99,64,84,88,55,100,69,83,122

Radius of gyration: 24.82 Å; Cα contacts (8 Å, |Δi|>4): 55; chains: 1; bounding box: 34×44×84 Å

Sequence (85 aa):
MRNIGMDMETTQSQDAAPVGDAPLPFDATLLFKALQYQLLVAVEYCHDLASDECLWLEVMGDVTVPGRVQTEVKLYSGSLTDSHA

pLDDT: mean 75.1, std 19.95, range [41.56, 98.06]

Secondary structure (DSSP, 8-state):
----------------PPPSSPPPSS--HHHHHHHHHHHHHHHHHHHT--TT---EE-TTS-EEETTTEEE---S-SS---S---

Mean predicted aligned error: 14.37 Å

Foldseek 3Di:
DDDDDDDPDPPPPDPPDDPDPDDDPDDCPLVVVLVVQLVVVQVVVVVVADPPWDWDQDPQGWIDTPPPDIDDSRPDPDGDDPDPD